Protein AF-A0A0D1J3T8-F1 (afdb_monomer_lite)

Structure (mmCIF, N/CA/C/O backbone):
data_AF-A0A0D1J3T8-F1
#
_entry.id   AF-A0A0D1J3T8-F1
#
loop_
_atom_site.group_PDB
_atom_site.id
_atom_site.type_symbol
_atom_site.label_atom_id
_atom_site.label_alt_id
_atom_site.label_comp_id
_atom_site.label_asym_id
_atom_site.label_entity_id
_atom_site.label_seq_id
_atom_site.pdbx_PDB_ins_code
_atom_site.Cartn_x
_atom_site.Cartn_y
_atom_site.Cartn_z
_atom_site.occupancy
_atom_site.B_iso_or_equiv
_atom_site.auth_seq_id
_atom_site.auth_comp_id
_atom_site.auth_asym_id
_atom_site.auth_atom_id
_atom_site.pdbx_PDB_model_num
ATOM 1 N N . MET A 1 1 ? -47.814 61.060 2.600 1.00 34.69 1 MET A N 1
ATOM 2 C CA . MET A 1 1 ? -47.611 61.322 1.157 1.00 34.69 1 MET A CA 1
ATOM 3 C C . MET A 1 1 ? -46.250 60.766 0.756 1.00 34.69 1 MET A C 1
ATOM 5 O O . MET A 1 1 ? -45.385 60.671 1.616 1.00 34.69 1 MET A O 1
ATOM 9 N N . THR A 1 2 ? -46.127 60.347 -0.503 1.00 39.91 2 THR A N 1
ATOM 10 C CA . THR A 1 2 ? -44.918 59.921 -1.255 1.00 39.91 2 THR A CA 1
ATOM 11 C C . THR A 1 2 ? -43.863 61.047 -1.349 1.00 39.91 2 THR A C 1
ATOM 13 O O . THR A 1 2 ? -44.215 62.177 -1.017 1.00 39.91 2 THR A O 1
ATOM 16 N N . ALA A 1 3 ? -42.600 60.907 -1.791 1.00 41.44 3 ALA A N 1
ATOM 17 C CA . ALA A 1 3 ? -41.717 59.847 -2.349 1.00 41.44 3 ALA A CA 1
ATOM 18 C C . ALA A 1 3 ? -40.264 60.150 -1.846 1.00 41.44 3 ALA A C 1
ATOM 20 O O . ALA A 1 3 ? -40.050 61.238 -1.318 1.00 41.44 3 ALA A O 1
ATOM 21 N N . GLU A 1 4 ? -39.272 59.253 -1.746 1.00 41.28 4 GLU A N 1
ATOM 22 C CA . GLU A 1 4 ? -38.461 58.525 -2.759 1.00 41.28 4 GLU A CA 1
ATOM 23 C C . GLU A 1 4 ? -37.569 59.361 -3.723 1.00 41.28 4 GLU A C 1
ATOM 25 O O . GLU A 1 4 ? -38.043 60.341 -4.288 1.00 41.28 4 GLU A O 1
ATOM 30 N N . PHE A 1 5 ? -36.319 58.881 -3.947 1.00 37.16 5 PHE A N 1
ATOM 31 C CA . PHE A 1 5 ? -35.282 59.309 -4.937 1.00 37.16 5 PHE A CA 1
ATOM 32 C C . PHE A 1 5 ? -34.684 60.740 -4.781 1.00 37.16 5 PHE A C 1
ATOM 34 O O . PHE A 1 5 ? -35.394 61.663 -4.413 1.00 37.16 5 PHE A O 1
ATOM 41 N N . THR A 1 6 ? -33.404 61.087 -5.040 1.00 41.50 6 THR A N 1
ATOM 42 C CA . THR A 1 6 ? -32.105 60.438 -5.429 1.00 41.50 6 THR A CA 1
ATOM 43 C C . THR A 1 6 ? -30.964 61.410 -4.993 1.00 41.50 6 THR A C 1
ATOM 45 O O . THR A 1 6 ? -31.290 62.494 -4.518 1.00 41.50 6 THR A O 1
ATOM 48 N N . ASP A 1 7 ? -29.638 61.223 -5.101 1.00 35.47 7 ASP A N 1
ATOM 49 C CA . ASP A 1 7 ? -28.675 60.191 -5.565 1.00 35.47 7 ASP A CA 1
ATOM 50 C C . ASP A 1 7 ? -27.383 60.340 -4.712 1.00 35.47 7 ASP A C 1
ATOM 52 O O . ASP A 1 7 ? -27.168 61.411 -4.138 1.00 35.47 7 ASP A O 1
ATOM 56 N N . ALA A 1 8 ? -26.514 59.317 -4.634 1.00 38.94 8 ALA A N 1
ATOM 57 C CA . ALA A 1 8 ? -25.217 59.426 -3.949 1.00 38.94 8 ALA A CA 1
ATOM 58 C C . ALA A 1 8 ? -24.111 58.402 -4.333 1.00 38.94 8 ALA A C 1
ATOM 60 O O . ALA A 1 8 ? -23.284 58.090 -3.476 1.00 38.94 8 ALA A O 1
ATOM 61 N N . HIS A 1 9 ? -24.006 57.888 -5.572 1.00 39.97 9 HIS A N 1
ATOM 62 C CA . HIS A 1 9 ? -22.871 57.001 -5.935 1.00 39.97 9 HIS A CA 1
ATOM 63 C C . HIS A 1 9 ? -22.193 57.301 -7.283 1.00 39.97 9 HIS A C 1
ATOM 65 O O . HIS A 1 9 ? -22.245 56.515 -8.229 1.00 39.97 9 HIS A O 1
ATOM 71 N N . ARG A 1 10 ? -21.410 58.389 -7.333 1.00 38.69 10 ARG A N 1
ATOM 72 C CA . ARG A 1 10 ? -20.448 58.637 -8.421 1.00 38.69 10 ARG A CA 1
ATOM 73 C C . ARG A 1 10 ? -19.043 58.138 -8.058 1.00 38.69 10 ARG A C 1
ATOM 75 O O . ARG A 1 10 ? -18.219 58.879 -7.523 1.00 38.69 10 ARG A O 1
ATOM 82 N N . ALA A 1 11 ? -18.767 56.871 -8.360 1.00 41.41 11 ALA A N 1
ATOM 83 C CA . ALA A 1 11 ? -17.431 56.289 -8.218 1.00 41.41 11 ALA A CA 1
ATOM 84 C C . ALA A 1 11 ? -16.424 56.954 -9.178 1.00 41.41 11 ALA A C 1
ATOM 86 O O . ALA A 1 11 ? -16.749 57.232 -10.332 1.00 41.41 11 ALA A O 1
ATOM 87 N N . THR A 1 12 ? -15.198 57.206 -8.706 1.00 42.38 12 THR A N 1
ATOM 88 C CA . THR A 1 12 ? -14.137 57.870 -9.486 1.00 42.38 12 THR A CA 1
ATOM 89 C C . THR A 1 12 ? -12.810 57.121 -9.367 1.00 42.38 12 THR A C 1
ATOM 91 O O . THR A 1 12 ? -12.247 57.073 -8.276 1.00 42.38 12 THR A O 1
ATOM 94 N N . ARG A 1 13 ? -12.328 56.573 -10.494 1.00 37.16 13 ARG A N 1
ATOM 95 C CA . ARG A 1 13 ? -10.932 56.242 -10.889 1.00 37.16 13 ARG A CA 1
ATOM 96 C C . ARG A 1 13 ? -11.024 55.459 -12.217 1.00 37.16 13 ARG A C 1
ATOM 98 O O . ARG A 1 13 ? -11.787 54.506 -12.281 1.00 37.16 13 ARG A O 1
ATOM 105 N N . LEU A 1 14 ? -10.483 55.934 -13.347 1.00 43.09 14 LEU A N 1
ATOM 106 C CA . LEU A 1 14 ? -9.050 55.894 -13.711 1.00 43.09 14 LEU A CA 1
ATOM 107 C C . LEU A 1 14 ? -8.486 54.488 -13.419 1.00 43.09 14 LEU A C 1
ATOM 109 O O . LEU A 1 14 ? -8.254 54.173 -12.259 1.00 43.09 14 LEU A O 1
ATOM 113 N N . ASP A 1 15 ? -8.312 53.581 -14.378 1.00 37.09 15 ASP A N 1
ATOM 114 C CA . ASP A 1 15 ? -7.632 53.768 -15.664 1.00 37.09 15 ASP A CA 1
ATOM 115 C C . ASP A 1 15 ? -8.042 52.652 -16.647 1.00 37.09 15 ASP A C 1
ATOM 117 O O . ASP A 1 15 ? -8.153 51.494 -16.247 1.00 37.09 15 ASP A O 1
ATOM 121 N N . ALA A 1 16 ? -8.257 52.979 -17.922 1.00 40.97 16 ALA A N 1
ATOM 122 C CA . ALA A 1 16 ? -8.599 52.003 -18.964 1.00 40.97 16 ALA A CA 1
ATOM 123 C C . ALA A 1 16 ? -7.967 52.411 -20.301 1.00 40.97 16 ALA A C 1
ATOM 125 O O . ALA A 1 16 ? -8.651 52.695 -21.284 1.00 40.97 16 ALA A O 1
ATOM 126 N N . ALA A 1 17 ? -6.635 52.475 -20.317 1.00 41.31 17 ALA A N 1
ATOM 127 C CA . ALA A 1 17 ? -5.877 52.597 -21.551 1.00 41.31 17 ALA A CA 1
ATOM 128 C C . ALA A 1 17 ? -6.080 51.331 -22.399 1.00 41.31 17 ALA A C 1
ATOM 130 O O . ALA A 1 17 ? -5.647 50.243 -22.016 1.00 41.31 17 ALA A O 1
ATOM 131 N N . SER A 1 18 ? -6.740 51.481 -23.548 1.00 44.66 18 SER A N 1
ATOM 132 C CA . SER A 1 18 ? -6.905 50.410 -24.527 1.00 44.66 18 SER A CA 1
ATOM 133 C C . SER A 1 18 ? -5.545 49.875 -24.971 1.00 44.66 18 SER A C 1
ATOM 135 O O . SER A 1 18 ? -4.782 50.590 -25.619 1.00 44.66 18 SER A O 1
ATOM 137 N N . TYR A 1 19 ? -5.271 48.606 -24.679 1.00 39.84 19 TYR A N 1
ATOM 138 C CA . TYR A 1 19 ? -4.310 47.818 -25.442 1.00 39.84 19 TYR A CA 1
ATOM 139 C C . TYR A 1 19 ? -5.092 46.860 -26.328 1.00 39.84 19 TYR A C 1
ATOM 141 O O . TYR A 1 19 ? -5.891 46.060 -25.841 1.00 39.84 19 TYR A O 1
ATOM 149 N N . GLU A 1 20 ? -4.886 46.982 -27.636 1.00 41.31 20 GLU A N 1
ATOM 150 C CA . GLU A 1 20 ? -5.524 46.116 -28.617 1.00 41.31 20 GLU A CA 1
ATOM 151 C C . GLU A 1 20 ? -5.047 44.677 -28.412 1.00 41.31 20 GLU A C 1
ATOM 153 O O . GLU A 1 20 ? -3.864 44.362 -28.561 1.00 41.31 20 GLU A O 1
ATOM 158 N N . VAL A 1 21 ? -5.979 43.784 -28.074 1.00 40.41 21 VAL A N 1
ATOM 159 C CA . VAL A 1 21 ? -5.734 42.348 -28.175 1.00 40.41 21 VAL A CA 1
ATOM 160 C C . VAL A 1 21 ? -5.829 41.998 -29.651 1.00 40.41 21 VAL A C 1
ATOM 162 O O . VAL A 1 21 ? -6.915 41.771 -30.181 1.00 40.41 21 VAL A O 1
ATOM 165 N N . THR A 1 22 ? -4.679 41.963 -30.320 1.00 47.50 22 THR A N 1
ATOM 166 C CA . THR A 1 22 ? -4.561 41.350 -31.641 1.00 47.50 22 THR A CA 1
ATOM 167 C C . THR A 1 22 ? -4.906 39.871 -31.501 1.00 47.50 22 THR A C 1
ATOM 169 O O . THR A 1 22 ? -4.051 39.062 -31.133 1.00 47.50 22 THR A O 1
ATOM 172 N N . GLU A 1 23 ? -6.159 39.503 -31.779 1.00 43.22 23 GLU A N 1
ATOM 173 C CA . GLU A 1 23 ? -6.547 38.102 -31.905 1.00 43.22 23 GLU A CA 1
ATOM 174 C C . GLU A 1 23 ? -5.790 37.491 -33.091 1.00 43.22 23 GLU A C 1
ATOM 176 O O . GLU A 1 23 ? -6.211 37.552 -34.248 1.00 43.22 23 GLU A O 1
ATOM 181 N N . ALA A 1 24 ? -4.650 36.869 -32.805 1.00 49.72 24 ALA A N 1
ATOM 182 C CA . ALA A 1 24 ? -4.033 35.937 -33.725 1.00 49.72 24 ALA A CA 1
ATOM 183 C C . ALA A 1 24 ? -4.933 34.696 -33.787 1.00 49.72 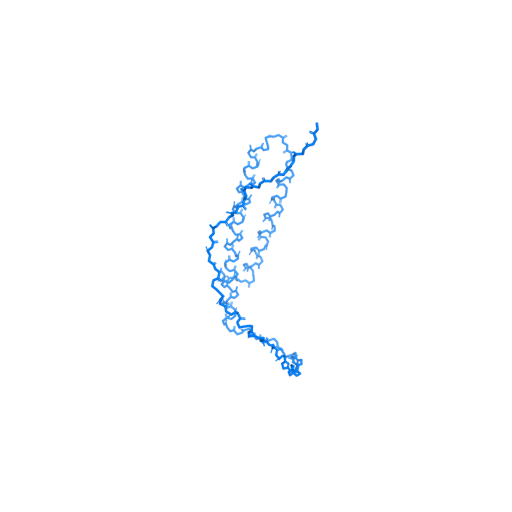24 ALA A C 1
ATOM 185 O O . ALA A 1 24 ? -4.801 33.777 -32.976 1.00 49.72 24 ALA A O 1
ATOM 186 N N . HIS A 1 25 ? -5.868 34.682 -34.744 1.00 42.81 25 HIS A N 1
ATOM 187 C CA . HIS A 1 25 ? -6.693 33.516 -35.079 1.00 42.81 25 HIS A CA 1
ATOM 188 C C . HIS A 1 25 ? -5.787 32.394 -35.598 1.00 42.81 25 HIS A C 1
ATOM 190 O O . HIS A 1 25 ? -5.639 32.178 -36.802 1.00 42.81 25 HIS A O 1
ATOM 196 N N . HIS A 1 26 ? -5.155 31.668 -34.674 1.00 48.53 26 HIS A N 1
ATOM 197 C CA . HIS A 1 26 ? -4.386 30.463 -34.947 1.00 48.53 26 HIS A CA 1
ATOM 198 C C . HIS A 1 26 ? -5.339 29.325 -35.317 1.00 48.53 26 HIS A C 1
ATOM 200 O O . HIS A 1 26 ? -5.573 28.391 -34.551 1.00 48.53 26 HIS A O 1
ATOM 206 N N . ILE A 1 27 ? -5.879 29.400 -36.536 1.00 48.41 27 ILE A N 1
ATOM 207 C CA . ILE A 1 27 ? -6.574 28.291 -37.177 1.00 48.41 27 ILE A CA 1
ATOM 208 C C . ILE A 1 27 ? -5.555 27.162 -37.334 1.00 48.41 27 ILE A C 1
ATOM 210 O O . ILE A 1 27 ? -4.735 27.153 -38.257 1.00 48.41 27 ILE A O 1
ATOM 214 N N . LEU A 1 28 ? 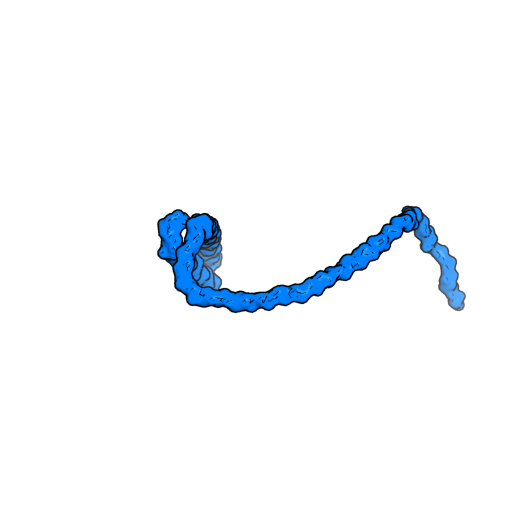-5.614 26.200 -36.413 1.00 43.88 28 LEU A N 1
ATOM 215 C CA . LEU A 1 28 ? -4.923 24.923 -36.506 1.00 43.88 28 LEU A CA 1
ATOM 216 C C . LEU A 1 28 ? -5.443 24.182 -37.742 1.00 43.88 28 LEU A C 1
ATOM 218 O O . LEU A 1 28 ? -6.395 23.405 -37.676 1.00 43.88 28 LEU A O 1
ATOM 222 N N . ARG A 1 29 ? -4.804 24.425 -38.892 1.00 49.19 29 ARG A N 1
ATOM 223 C CA . ARG A 1 29 ? -4.935 23.578 -40.079 1.00 49.19 29 ARG A CA 1
ATOM 224 C C . ARG A 1 29 ? -4.401 22.193 -39.732 1.00 49.19 29 ARG A C 1
ATOM 226 O O . ARG A 1 29 ? -3.214 21.915 -39.904 1.00 49.19 29 ARG A O 1
ATOM 233 N N . LEU A 1 30 ? -5.299 21.330 -39.264 1.00 48.94 30 LEU A N 1
ATOM 234 C CA . LEU A 1 30 ? -5.087 19.892 -39.235 1.00 48.94 30 LEU A CA 1
ATOM 235 C C . LEU A 1 30 ? -4.696 19.460 -40.652 1.00 48.94 30 LEU A C 1
ATOM 237 O O . LEU A 1 30 ? -5.488 19.577 -41.589 1.00 48.94 30 LEU A O 1
ATOM 241 N N . ARG A 1 31 ? -3.449 19.013 -40.822 1.00 56.75 31 ARG A N 1
ATOM 242 C CA . ARG A 1 31 ? -3.067 18.295 -42.040 1.00 56.75 31 ARG A CA 1
ATOM 243 C C . ARG A 1 31 ? -3.839 16.970 -42.064 1.00 56.75 31 ARG A C 1
ATOM 245 O O . ARG A 1 31 ? -4.125 16.441 -40.987 1.00 56.75 31 ARG A O 1
ATOM 252 N N . PRO A 1 32 ? -4.168 16.422 -43.247 1.00 54.19 32 PRO A N 1
ATOM 253 C CA . PRO A 1 32 ? -4.623 15.041 -43.327 1.00 54.19 32 PRO A CA 1
ATOM 254 C C . PRO A 1 32 ? -3.590 14.163 -42.621 1.00 54.19 32 PRO A C 1
ATOM 256 O O . PRO A 1 32 ? -2.394 14.315 -42.874 1.00 54.19 32 PRO A O 1
ATOM 259 N N . ALA A 1 33 ? -4.035 13.301 -41.710 1.00 61.50 33 ALA A N 1
ATOM 260 C CA . ALA A 1 33 ? -3.145 12.311 -41.129 1.00 61.50 33 ALA A CA 1
ATOM 261 C C . ALA A 1 33 ? -2.709 11.351 -42.241 1.00 61.50 33 ALA A C 1
ATOM 263 O O . ALA A 1 33 ? -3.561 10.832 -42.970 1.00 61.50 33 ALA A O 1
ATOM 264 N N . ASP A 1 34 ? -1.403 11.118 -42.365 1.00 64.25 34 ASP A N 1
ATOM 265 C CA . ASP A 1 34 ? -0.897 10.035 -43.202 1.00 64.25 34 ASP A CA 1
ATOM 266 C C . ASP A 1 34 ? -1.526 8.706 -42.738 1.00 64.25 34 ASP A C 1
ATOM 268 O O . ASP A 1 34 ? -1.764 8.526 -41.535 1.00 64.25 34 ASP A O 1
ATOM 272 N N . PRO A 1 35 ? -1.847 7.777 -43.657 1.00 56.78 35 PRO A N 1
ATOM 273 C CA . PRO A 1 35 ? -2.515 6.536 -43.297 1.00 56.78 35 PRO A CA 1
ATOM 274 C C . PRO A 1 35 ? -1.665 5.748 -42.298 1.00 56.78 35 PRO A C 1
ATOM 276 O O . PRO A 1 35 ? -0.535 5.360 -42.591 1.00 56.78 35 PRO A O 1
ATOM 279 N N . ILE A 1 36 ? -2.228 5.500 -41.112 1.00 61.50 36 ILE A N 1
ATOM 280 C CA . ILE A 1 36 ? -1.577 4.713 -40.065 1.00 61.50 36 ILE A CA 1
ATOM 281 C C . ILE A 1 36 ? -1.474 3.269 -40.558 1.00 61.50 36 ILE A C 1
ATOM 283 O O . ILE A 1 36 ? -2.446 2.513 -40.512 1.00 61.50 36 ILE A O 1
ATOM 287 N N . THR A 1 37 ? -0.289 2.882 -41.029 1.00 58.97 37 THR A N 1
ATOM 288 C CA . THR A 1 37 ? 0.036 1.481 -41.300 1.00 58.97 37 THR A CA 1
ATOM 289 C C . THR A 1 37 ? -0.159 0.688 -40.004 1.00 58.97 37 THR A C 1
ATOM 291 O O . THR A 1 37 ? 0.461 1.041 -38.997 1.00 58.97 37 THR A O 1
ATOM 294 N N . PRO A 1 38 ? -1.002 -0.362 -39.975 1.00 57.72 38 PRO A N 1
ATOM 295 C CA . PRO A 1 38 ? -1.148 -1.175 -38.777 1.00 57.72 38 PRO A CA 1
ATOM 296 C C . PRO A 1 38 ? 0.208 -1.816 -38.447 1.00 57.72 38 PRO A C 1
ATOM 298 O O . PRO A 1 38 ? 0.865 -2.320 -39.364 1.00 57.72 38 PRO A O 1
ATOM 301 N N . PRO A 1 39 ? 0.654 -1.805 -37.177 1.00 58.69 39 PRO A N 1
ATOM 302 C CA . PRO A 1 39 ? 1.921 -2.418 -36.814 1.00 58.69 39 PRO A CA 1
ATOM 303 C C . PRO A 1 39 ? 1.861 -3.908 -37.149 1.00 58.69 39 PRO A C 1
ATOM 305 O O . PRO A 1 39 ? 0.991 -4.635 -36.663 1.00 58.69 39 PRO A O 1
ATOM 308 N N . THR A 1 40 ? 2.783 -4.364 -37.996 1.00 58.06 40 THR A N 1
ATOM 309 C CA . THR A 1 40 ? 2.992 -5.791 -38.224 1.00 58.06 40 THR A CA 1
ATOM 310 C C . THR A 1 40 ? 3.315 -6.437 -36.885 1.00 58.06 40 THR A C 1
ATOM 312 O O . THR A 1 40 ? 4.222 -5.996 -36.180 1.00 58.06 40 THR A O 1
ATOM 315 N N . LEU A 1 41 ? 2.539 -7.463 -36.521 1.00 54.59 41 LEU A N 1
ATOM 316 C CA . LEU A 1 41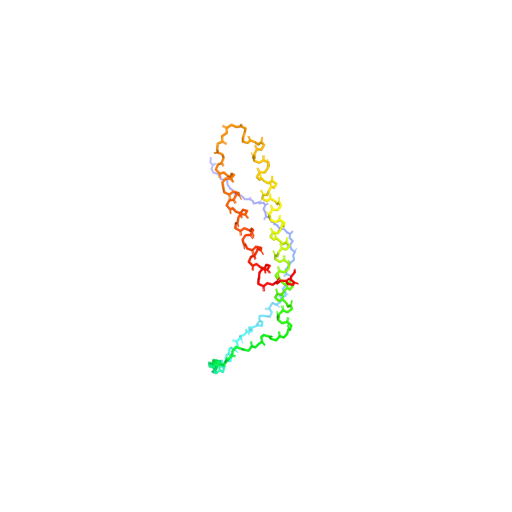 ? 2.653 -8.179 -35.251 1.00 54.59 41 LEU A CA 1
ATOM 317 C C . LEU A 1 41 ? 3.897 -9.079 -35.261 1.00 54.59 41 LEU A C 1
ATOM 319 O O . LEU A 1 41 ? 3.814 -10.307 -35.282 1.00 54.59 41 LEU A O 1
ATOM 323 N N . ASN A 1 42 ? 5.061 -8.445 -35.299 1.00 51.44 42 ASN A N 1
ATOM 324 C CA . ASN A 1 42 ? 6.341 -9.109 -35.216 1.00 51.44 42 ASN A CA 1
ATOM 325 C C . ASN A 1 42 ? 6.591 -9.523 -33.760 1.00 51.44 42 ASN A C 1
ATOM 327 O O . ASN A 1 42 ? 6.259 -8.800 -32.824 1.00 51.44 42 ASN A O 1
ATOM 331 N N . THR A 1 43 ? 7.156 -10.723 -33.629 1.00 60.31 43 THR A N 1
ATOM 332 C CA . THR A 1 43 ? 7.763 -11.369 -32.450 1.00 60.31 43 THR A CA 1
ATOM 333 C C . THR A 1 43 ? 8.147 -10.460 -31.277 1.00 60.31 43 THR A C 1
ATOM 335 O O . THR A 1 43 ? 8.638 -9.364 -31.524 1.00 60.31 43 THR A O 1
ATOM 338 N N . PRO A 1 44 ? 8.058 -10.949 -30.018 1.00 51.50 44 PRO A N 1
ATOM 339 C CA . PRO A 1 44 ? 8.323 -10.152 -28.820 1.00 51.50 44 PRO A CA 1
ATOM 340 C C . PRO A 1 44 ? 9.716 -9.523 -28.868 1.00 51.50 44 PRO A C 1
ATOM 342 O O . PRO A 1 44 ? 10.726 -10.177 -28.595 1.00 51.50 44 PRO A O 1
ATOM 345 N N . GLU A 1 45 ? 9.757 -8.238 -29.217 1.00 61.00 45 GLU A N 1
ATOM 346 C CA . GLU A 1 45 ? 10.967 -7.441 -29.144 1.00 61.00 45 GLU A CA 1
ATOM 347 C C . GLU A 1 45 ? 11.390 -7.393 -27.680 1.00 61.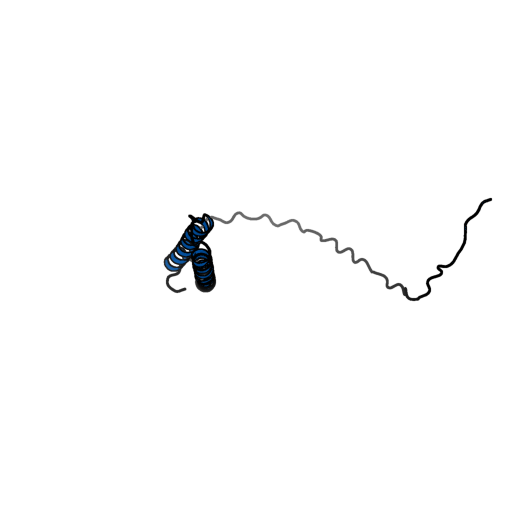00 45 GLU A C 1
ATOM 349 O O . GLU A 1 45 ? 10.632 -6.990 -26.793 1.00 61.00 45 GLU A O 1
ATOM 354 N N . ARG A 1 46 ? 12.613 -7.855 -27.416 1.00 59.78 46 ARG A N 1
ATOM 355 C CA . ARG A 1 46 ? 13.232 -7.719 -26.104 1.00 59.78 46 ARG A CA 1
ATOM 356 C C . ARG A 1 46 ? 13.282 -6.226 -25.800 1.00 59.78 46 ARG A C 1
ATOM 358 O O . ARG A 1 46 ? 13.992 -5.509 -26.503 1.00 59.78 46 ARG A O 1
ATOM 365 N N . ALA A 1 47 ? 12.527 -5.790 -24.790 1.00 63.53 47 ALA A N 1
ATOM 366 C CA . ALA A 1 47 ? 12.409 -4.379 -24.442 1.00 63.53 47 ALA A CA 1
ATOM 367 C C . ALA A 1 47 ? 13.806 -3.726 -24.399 1.00 63.53 47 ALA A C 1
ATOM 369 O O . ALA A 1 47 ? 14.720 -4.319 -23.806 1.00 63.53 47 ALA A O 1
ATOM 370 N N . PRO A 1 48 ? 14.014 -2.568 -25.059 1.00 60.34 48 PRO A N 1
ATOM 371 C CA . PRO A 1 48 ? 15.312 -1.906 -25.091 1.00 60.34 48 PRO A CA 1
ATOM 372 C C . PRO A 1 48 ? 15.841 -1.717 -23.670 1.00 60.34 48 PRO A C 1
ATOM 374 O O . PRO A 1 48 ? 15.086 -1.360 -22.772 1.00 60.34 48 PRO A O 1
ATOM 377 N N . VAL A 1 49 ? 17.139 -1.966 -23.471 1.00 61.28 49 VAL A N 1
ATOM 378 C CA . VAL A 1 49 ? 17.752 -2.205 -22.147 1.00 61.28 49 VAL A CA 1
ATOM 379 C C . VAL A 1 49 ? 17.336 -1.172 -21.086 1.00 61.28 49 VAL A C 1
ATOM 381 O O . VAL A 1 49 ? 16.932 -1.556 -19.993 1.00 61.28 49 VAL A O 1
ATOM 384 N N . GLY A 1 50 ? 17.307 0.118 -21.438 1.00 62.25 50 GLY A N 1
ATOM 385 C CA . GLY A 1 50 ? 16.914 1.192 -20.516 1.00 62.25 50 GLY A CA 1
ATOM 386 C C . GLY A 1 50 ? 15.438 1.207 -20.082 1.00 62.25 50 GLY A C 1
ATOM 387 O O . GLY A 1 50 ? 15.136 1.808 -19.056 1.00 62.25 50 GLY A O 1
ATOM 388 N N . GLN A 1 51 ? 14.517 0.548 -20.801 1.00 65.56 51 GLN A N 1
ATOM 389 C CA . GLN A 1 51 ? 13.133 0.364 -20.333 1.00 65.56 51 GLN A CA 1
ATOM 390 C C . GLN A 1 51 ? 13.074 -0.611 -19.155 1.00 65.56 51 GLN A C 1
ATOM 392 O O . GLN A 1 51 ? 12.358 -0.365 -18.189 1.00 65.56 51 GLN A O 1
ATOM 397 N N . HIS A 1 52 ? 13.869 -1.686 -19.196 1.00 79.31 52 HIS A N 1
ATOM 398 C CA . HIS A 1 52 ? 13.947 -2.629 -18.083 1.00 79.31 52 HIS A CA 1
ATOM 399 C C . HIS A 1 52 ? 14.505 -1.954 -16.823 1.00 79.31 52 HIS A C 1
ATOM 401 O O . HIS A 1 52 ? 13.933 -2.099 -15.745 1.00 79.31 52 HIS A O 1
ATOM 407 N N . ASP A 1 53 ? 15.554 -1.140 -16.977 1.00 83.38 53 ASP A N 1
ATOM 408 C CA . ASP A 1 53 ? 16.118 -0.354 -15.876 1.00 83.38 53 ASP A CA 1
ATOM 409 C C . ASP A 1 53 ? 15.099 0.662 -15.323 1.00 83.38 53 ASP A C 1
ATOM 411 O O . ASP A 1 53 ? 14.981 0.820 -14.105 1.00 83.38 53 ASP A O 1
ATOM 415 N N . SER A 1 54 ? 14.308 1.321 -16.186 1.00 90.06 54 SER A N 1
ATOM 416 C CA . SER A 1 54 ? 13.249 2.233 -15.731 1.00 90.06 54 SER A CA 1
ATOM 417 C C . SER A 1 54 ? 12.108 1.515 -15.010 1.00 90.06 54 SER A C 1
ATOM 419 O O . SER A 1 54 ? 11.634 2.021 -13.993 1.00 90.06 54 SER A O 1
ATOM 421 N N . ASP A 1 55 ? 11.709 0.328 -15.477 1.00 91.31 55 ASP A N 1
ATOM 422 C CA . ASP A 1 55 ? 10.676 -0.491 -14.837 1.00 91.31 55 ASP A CA 1
ATOM 423 C C . ASP A 1 55 ? 11.120 -0.947 -13.438 1.00 91.31 55 ASP A C 1
ATOM 425 O O . ASP A 1 55 ? 10.335 -0.883 -12.493 1.00 91.31 55 ASP A O 1
ATOM 429 N N . VAL A 1 56 ? 12.386 -1.358 -13.280 1.00 92.00 56 VAL A N 1
ATOM 430 C CA . VAL A 1 56 ? 12.971 -1.739 -11.981 1.00 92.00 56 VAL A CA 1
ATOM 431 C C . VAL A 1 56 ? 13.027 -0.538 -11.031 1.00 92.00 56 VAL A C 1
ATOM 433 O O . VAL A 1 56 ? 12.591 -0.643 -9.885 1.00 92.00 56 VAL A O 1
ATOM 436 N N . LEU A 1 57 ? 13.484 0.630 -11.500 1.00 94.44 57 LEU A N 1
ATOM 437 C CA . LEU A 1 57 ? 13.506 1.8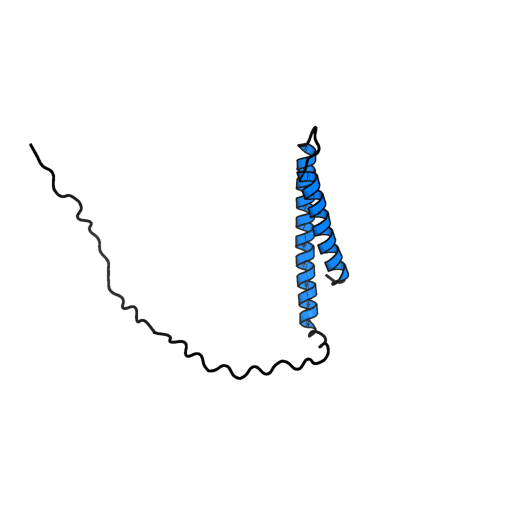57 -10.691 1.00 94.44 57 LEU A CA 1
ATOM 438 C C . LEU A 1 57 ? 12.099 2.328 -10.292 1.00 94.44 57 LEU A C 1
ATOM 440 O O . LEU A 1 57 ? 11.910 2.836 -9.184 1.00 94.44 57 LEU A O 1
ATOM 444 N N . GLN A 1 58 ? 11.105 2.161 -11.167 1.00 95.62 58 GLN A N 1
ATOM 445 C CA . GLN A 1 58 ? 9.709 2.464 -10.858 1.00 95.62 58 GLN A CA 1
ATOM 446 C C . GLN A 1 58 ? 9.124 1.456 -9.861 1.00 95.62 58 GLN A C 1
ATOM 448 O O . GLN A 1 58 ? 8.453 1.866 -8.913 1.00 95.62 58 GLN A O 1
ATOM 453 N N . ALA A 1 59 ? 9.399 0.160 -10.036 1.00 94.62 59 ALA A N 1
ATOM 454 C CA . ALA A 1 59 ? 8.970 -0.889 -9.118 1.00 94.62 59 ALA A CA 1
ATOM 455 C C . ALA A 1 59 ? 9.526 -0.663 -7.709 1.00 94.62 59 ALA A C 1
ATOM 457 O O . ALA A 1 59 ? 8.759 -0.721 -6.751 1.00 94.62 59 ALA A O 1
ATOM 458 N N . ARG A 1 60 ? 10.812 -0.310 -7.589 1.00 95.75 60 ARG A N 1
ATOM 459 C CA . ARG A 1 60 ? 11.455 0.042 -6.317 1.00 95.75 60 ARG A CA 1
ATOM 460 C C . ARG A 1 60 ? 10.739 1.182 -5.595 1.00 95.75 60 ARG A C 1
ATOM 462 O O . ARG A 1 60 ? 10.341 1.022 -4.448 1.00 95.75 60 ARG A O 1
ATOM 469 N N . ARG A 1 61 ? 10.502 2.306 -6.281 1.00 97.06 61 ARG A N 1
ATOM 470 C CA . ARG A 1 61 ? 9.761 3.446 -5.703 1.00 97.06 61 ARG A CA 1
ATOM 471 C C . ARG A 1 61 ? 8.344 3.065 -5.281 1.00 97.06 61 ARG A C 1
ATOM 473 O O . ARG A 1 61 ? 7.821 3.601 -4.313 1.00 97.06 61 ARG A O 1
ATOM 480 N N . PHE A 1 62 ? 7.702 2.160 -6.017 1.00 96.81 62 PHE A N 1
ATOM 481 C CA . PHE A 1 62 ? 6.365 1.694 -5.666 1.00 96.81 62 PHE A CA 1
ATOM 482 C C . PHE A 1 62 ? 6.385 0.725 -4.474 1.00 96.81 62 PHE A C 1
ATOM 484 O O . PHE A 1 62 ? 5.472 0.769 -3.661 1.00 96.81 62 PHE A O 1
ATOM 491 N N . ILE A 1 63 ? 7.429 -0.096 -4.320 1.00 95.25 63 ILE A N 1
ATOM 492 C CA . ILE A 1 63 ? 7.667 -0.909 -3.116 1.00 95.25 63 ILE A CA 1
ATOM 493 C C . ILE A 1 63 ? 7.862 -0.003 -1.893 1.00 95.25 63 ILE A C 1
ATOM 495 O O . ILE A 1 63 ? 7.173 -0.209 -0.899 1.00 95.25 63 ILE A O 1
ATOM 499 N N . GLU A 1 64 ? 8.698 1.037 -1.998 1.00 97.19 64 GLU A N 1
ATOM 500 C CA . GLU A 1 64 ? 8.914 2.037 -0.936 1.00 97.19 64 GLU A CA 1
ATOM 501 C C . GLU A 1 64 ? 7.572 2.659 -0.474 1.00 97.19 64 GLU A C 1
ATOM 503 O O . GLU A 1 64 ? 7.265 2.658 0.716 1.00 97.19 64 GLU A O 1
ATOM 508 N N . LEU A 1 65 ? 6.704 3.068 -1.412 1.00 97.88 65 LEU A N 1
ATOM 509 C CA . LEU A 1 65 ? 5.358 3.588 -1.105 1.00 97.88 65 LEU A CA 1
ATOM 510 C C . LEU A 1 65 ? 4.406 2.549 -0.477 1.00 97.88 65 LEU A C 1
ATOM 512 O O . LEU A 1 65 ? 3.549 2.909 0.331 1.00 97.88 65 LEU A O 1
ATOM 516 N N . LEU A 1 66 ? 4.510 1.271 -0.857 1.00 97.38 66 LEU A N 1
ATOM 517 C CA . LEU A 1 66 ? 3.691 0.196 -0.282 1.00 97.38 66 LEU A CA 1
ATOM 518 C C . LEU A 1 66 ? 4.133 -0.156 1.147 1.00 97.38 66 LEU A C 1
ATOM 520 O O . LEU A 1 66 ? 3.287 -0.512 1.966 1.00 97.38 66 LEU A O 1
ATOM 524 N N . ASP A 1 67 ? 5.426 -0.051 1.458 1.00 97.19 67 ASP A N 1
ATOM 525 C CA . ASP A 1 67 ? 5.943 -0.258 2.814 1.00 97.19 67 ASP A CA 1
ATOM 526 C C . ASP A 1 67 ? 5.533 0.882 3.766 1.00 97.19 67 ASP A C 1
ATOM 528 O O . ASP A 1 67 ? 5.123 0.604 4.898 1.00 97.19 67 ASP A O 1
ATOM 532 N N . ASP A 1 68 ? 5.525 2.136 3.296 1.00 97.81 68 ASP A N 1
ATOM 533 C CA . ASP A 1 68 ? 4.975 3.279 4.043 1.00 97.81 68 ASP A CA 1
ATOM 534 C C . ASP A 1 68 ? 3.468 3.102 4.338 1.00 97.81 68 ASP A C 1
ATOM 536 O O . ASP A 1 68 ? 3.028 3.255 5.482 1.00 97.81 68 ASP A O 1
ATOM 540 N N . GLU A 1 69 ? 2.669 2.703 3.338 1.00 97.12 69 GLU A N 1
ATOM 541 C CA . GLU A 1 69 ? 1.236 2.389 3.503 1.00 97.12 69 GLU A CA 1
ATOM 542 C C . GLU A 1 69 ? 1.022 1.230 4.500 1.00 97.12 69 GLU A C 1
ATOM 544 O O . GLU A 1 69 ? 0.127 1.295 5.347 1.00 97.12 69 GLU A O 1
ATOM 549 N N . LEU A 1 70 ? 1.854 0.177 4.470 1.00 97.25 70 LEU A N 1
ATOM 550 C CA . LEU A 1 70 ? 1.788 -0.909 5.458 1.00 97.25 70 LEU A CA 1
ATOM 551 C C . LEU A 1 70 ? 2.071 -0.413 6.881 1.00 97.25 70 LEU A C 1
ATOM 553 O O . LEU A 1 70 ? 1.373 -0.829 7.811 1.00 97.25 70 LEU A O 1
ATOM 557 N N . ALA A 1 71 ? 3.063 0.460 7.066 1.00 96.88 71 ALA A N 1
ATOM 558 C CA . ALA A 1 71 ? 3.397 1.027 8.370 1.00 96.88 71 ALA A CA 1
ATOM 559 C C . ALA A 1 71 ? 2.254 1.902 8.923 1.00 96.88 71 ALA A C 1
ATOM 561 O O . ALA A 1 71 ? 1.883 1.780 10.096 1.00 96.88 71 ALA A O 1
ATOM 562 N N . GLU A 1 72 ? 1.634 2.722 8.073 1.00 97.19 72 GLU A N 1
ATOM 563 C CA . GLU A 1 72 ? 0.496 3.566 8.447 1.00 97.19 72 GLU A CA 1
ATOM 564 C C . GLU A 1 72 ? -0.751 2.728 8.789 1.00 97.19 72 GLU A C 1
ATOM 566 O O . GLU A 1 72 ? -1.352 2.908 9.853 1.00 97.19 72 GLU A O 1
ATOM 571 N N . LEU A 1 73 ? -1.094 1.718 7.982 1.00 95.19 73 LEU A N 1
ATOM 572 C CA . LEU A 1 73 ? -2.200 0.796 8.282 1.00 95.19 73 LEU A CA 1
ATOM 573 C C . LEU A 1 73 ? -1.982 0.029 9.602 1.00 95.19 73 LEU A C 1
ATOM 575 O O . LEU A 1 73 ? -2.926 -0.160 10.378 1.00 95.19 73 LEU A O 1
ATOM 579 N N . GLN A 1 74 ? -0.742 -0.374 9.907 1.00 94.38 74 GLN A N 1
ATOM 580 C CA . GLN A 1 74 ? -0.379 -0.987 11.192 1.00 94.38 74 GLN A CA 1
ATOM 581 C C . GLN A 1 74 ? -0.539 -0.011 12.368 1.00 94.38 74 GLN A C 1
ATOM 583 O O . GLN A 1 74 ? -1.052 -0.398 13.429 1.00 94.38 74 GLN A O 1
ATOM 588 N N . SER A 1 75 ? -0.143 1.252 12.186 1.00 94.69 75 SER A N 1
ATOM 589 C CA . SER A 1 75 ? -0.332 2.329 13.164 1.00 94.69 75 SER A CA 1
ATOM 590 C C . SER A 1 75 ? -1.820 2.532 13.473 1.00 94.69 75 SER A C 1
ATOM 592 O O . SER A 1 75 ? -2.231 2.453 14.639 1.00 94.69 75 SER A O 1
ATOM 594 N N . GLN A 1 76 ? -2.653 2.664 12.434 1.00 93.00 76 GLN A N 1
ATOM 595 C CA . GLN A 1 76 ? -4.107 2.806 12.551 1.00 93.00 76 GLN A CA 1
ATOM 596 C C . GLN A 1 76 ? -4.754 1.599 13.234 1.00 93.00 76 GLN A C 1
ATOM 598 O O . GLN A 1 76 ? -5.514 1.772 14.190 1.00 93.00 76 GLN A O 1
ATOM 603 N N . ALA A 1 77 ? -4.414 0.372 12.826 1.00 91.06 77 ALA A N 1
ATOM 604 C CA . ALA A 1 77 ? -4.935 -0.845 13.448 1.00 91.06 77 ALA A CA 1
ATOM 605 C C . ALA A 1 77 ? -4.562 -0.932 14.938 1.00 91.06 77 ALA A C 1
ATOM 607 O O . ALA A 1 77 ? -5.373 -1.348 15.768 1.00 91.06 77 ALA A O 1
ATOM 608 N N . THR A 1 78 ? -3.356 -0.497 15.309 1.00 90.81 78 THR A N 1
ATOM 609 C CA . THR A 1 78 ? -2.912 -0.466 16.710 1.00 90.81 78 THR A CA 1
ATOM 610 C C . THR A 1 78 ? -3.629 0.628 17.506 1.00 90.81 78 THR A C 1
ATOM 612 O O . THR A 1 78 ? -4.071 0.386 18.631 1.00 90.81 78 THR A O 1
ATOM 615 N N . ALA A 1 79 ? -3.809 1.820 16.932 1.00 89.19 79 ALA A N 1
ATOM 616 C CA . ALA A 1 79 ? -4.573 2.903 17.547 1.00 89.19 79 ALA A CA 1
ATOM 617 C C . ALA A 1 79 ? -6.044 2.521 17.762 1.00 89.19 79 ALA A C 1
ATOM 619 O O . ALA A 1 79 ? -6.600 2.802 18.825 1.00 89.19 79 ALA A O 1
ATOM 620 N N . LEU A 1 80 ? -6.646 1.834 16.792 1.00 88.38 80 LEU A N 1
ATOM 621 C CA . LEU A 1 80 ? -8.024 1.374 16.854 1.00 88.38 80 LEU A CA 1
ATOM 622 C C . LEU A 1 80 ? -8.202 0.242 17.876 1.00 88.38 80 LEU A C 1
ATOM 624 O O . LEU A 1 80 ? -9.094 0.338 18.713 1.00 88.38 80 LEU A O 1
ATOM 628 N N . ARG A 1 81 ? -7.299 -0.751 17.923 1.00 87.00 81 ARG A N 1
ATOM 629 C CA . ARG A 1 81 ? -7.283 -1.791 18.979 1.00 87.00 81 ARG A CA 1
ATOM 630 C C . ARG A 1 81 ? -7.222 -1.203 20.393 1.00 87.00 81 ARG A C 1
ATOM 632 O O . ARG A 1 81 ? -7.881 -1.721 21.284 1.00 87.00 81 ARG A O 1
ATOM 639 N N . ARG A 1 82 ? -6.477 -0.109 20.606 1.00 85.56 82 ARG A N 1
ATOM 640 C CA . ARG A 1 82 ? -6.436 0.594 21.907 1.00 85.56 82 ARG A CA 1
ATOM 641 C C . ARG A 1 82 ? -7.751 1.304 22.260 1.00 85.56 82 ARG A C 1
ATOM 643 O O . ARG A 1 82 ? -8.024 1.495 23.441 1.00 85.56 82 ARG A O 1
ATOM 650 N N . ARG A 1 83 ? -8.542 1.718 21.262 1.00 82.62 83 ARG A N 1
ATOM 651 C CA . ARG A 1 83 ? -9.847 2.388 21.442 1.00 82.62 83 ARG A CA 1
ATOM 652 C C . ARG A 1 83 ? -11.009 1.400 21.564 1.00 82.62 83 ARG A C 1
ATOM 654 O O . ARG A 1 83 ? -11.938 1.656 22.323 1.00 82.62 83 ARG A O 1
ATOM 661 N N . ALA A 1 84 ? -10.954 0.278 20.850 1.00 78.69 84 ALA A N 1
ATOM 662 C CA . ALA A 1 84 ? -11.969 -0.772 20.837 1.00 78.69 84 ALA A CA 1
ATOM 663 C C . ALA A 1 84 ? -11.910 -1.639 22.111 1.00 78.69 84 ALA A C 1
ATOM 665 O O . ALA A 1 84 ? -11.625 -2.832 22.055 1.00 78.69 84 ALA A O 1
ATOM 666 N N . GLN A 1 85 ? -12.171 -1.039 23.277 1.00 66.19 85 GLN A N 1
ATOM 667 C CA . GLN A 1 8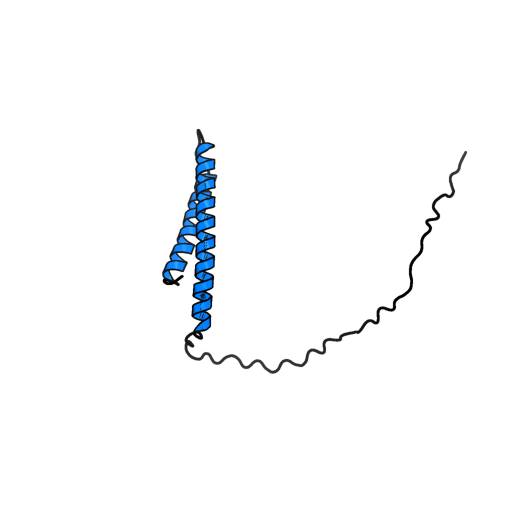5 ? -12.004 -1.714 24.569 1.00 66.19 85 GLN A CA 1
ATOM 668 C C . GLN A 1 85 ? -12.954 -2.913 24.769 1.00 66.19 85 GLN A C 1
ATOM 670 O O . GLN A 1 85 ? -12.573 -3.856 25.456 1.00 66.19 85 GLN A O 1
ATOM 675 N N . HIS A 1 86 ? -14.151 -2.922 24.155 1.00 55.69 86 HIS A N 1
ATOM 676 C CA . HIS A 1 86 ? -15.179 -3.953 24.399 1.00 55.69 86 HIS A CA 1
ATOM 677 C C . HIS A 1 86 ? -16.068 -4.314 23.182 1.00 55.69 86 HIS A C 1
ATOM 679 O O . HIS A 1 86 ? -17.279 -4.470 23.333 1.00 55.69 86 HIS A O 1
ATOM 685 N N . GLY A 1 87 ? -15.525 -4.463 21.965 1.00 59.16 87 GLY A N 1
ATOM 686 C CA . GLY A 1 87 ? -16.363 -4.891 20.831 1.00 59.16 87 GLY A CA 1
ATOM 687 C C . GLY A 1 87 ? -15.637 -5.294 19.548 1.00 59.16 87 GLY A C 1
ATOM 688 O O . GLY A 1 87 ? -14.502 -4.893 19.300 1.00 59.16 87 GLY A O 1
ATOM 689 N N . THR A 1 88 ? -16.324 -6.081 18.714 1.00 64.25 88 THR A N 1
ATOM 690 C CA . THR A 1 88 ? -15.855 -6.495 17.383 1.00 64.25 88 THR A CA 1
ATOM 691 C C . THR A 1 88 ? -15.897 -5.313 16.417 1.00 64.25 88 THR A C 1
ATOM 693 O O . THR A 1 88 ? -16.934 -5.012 15.823 1.00 64.25 88 THR A O 1
ATOM 696 N N . ASP A 1 89 ? -14.768 -4.630 16.258 1.00 77.31 89 ASP A N 1
ATOM 697 C CA . ASP A 1 89 ? -14.682 -3.468 15.381 1.00 77.31 89 ASP A CA 1
ATOM 698 C C . ASP A 1 89 ? -14.562 -3.881 13.902 1.00 77.31 89 ASP A C 1
ATOM 700 O O . ASP A 1 89 ? -13.561 -4.460 13.469 1.00 77.31 89 ASP A O 1
ATOM 704 N N . LYS A 1 90 ? -15.584 -3.552 13.103 1.00 83.44 90 LYS A N 1
ATOM 705 C CA . LYS A 1 90 ? -15.600 -3.804 11.653 1.00 83.44 90 LYS A CA 1
ATOM 706 C C . LYS A 1 90 ? -14.447 -3.101 10.931 1.00 83.44 90 LYS A C 1
ATOM 708 O O . LYS A 1 90 ? -13.937 -3.646 9.955 1.00 83.44 90 LYS A O 1
ATOM 713 N N . HIS A 1 91 ? -14.000 -1.944 11.420 1.00 86.44 91 HIS A N 1
ATOM 714 C CA . HIS A 1 91 ? -12.886 -1.210 10.828 1.00 86.44 91 HIS A CA 1
ATOM 715 C C . HIS A 1 91 ? -11.553 -1.956 10.999 1.00 86.44 91 HIS A C 1
ATOM 717 O O . HIS A 1 91 ? -10.717 -1.882 10.103 1.00 86.44 91 HIS A O 1
ATOM 723 N N . LEU A 1 92 ? -11.368 -2.759 12.060 1.00 88.19 92 LEU A N 1
ATOM 724 C CA . LEU A 1 92 ? -10.203 -3.655 12.167 1.00 88.19 92 LEU A CA 1
ATOM 725 C C . LEU A 1 92 ? -10.223 -4.755 11.099 1.00 88.19 92 LEU A C 1
ATOM 727 O O . LEU A 1 92 ? -9.167 -5.106 10.578 1.00 88.19 92 LEU A O 1
ATOM 731 N N . GLY A 1 93 ? -11.407 -5.268 10.749 1.00 89.19 93 GLY A N 1
ATOM 732 C CA . GLY A 1 93 ? -11.576 -6.205 9.637 1.00 89.19 93 GLY A CA 1
ATOM 733 C C . GLY A 1 93 ? -11.198 -5.571 8.297 1.00 89.19 93 GLY A C 1
ATOM 734 O O . GLY A 1 93 ? -10.401 -6.139 7.556 1.00 89.19 93 GLY A O 1
ATOM 735 N N . THR A 1 94 ? -11.691 -4.360 8.022 1.00 92.12 94 THR A N 1
ATOM 736 C CA . THR A 1 94 ? -11.338 -3.602 6.809 1.00 92.12 94 THR A CA 1
ATOM 737 C C . THR A 1 94 ? -9.839 -3.299 6.729 1.00 92.12 94 THR A C 1
ATOM 739 O O . THR A 1 94 ? -9.234 -3.528 5.685 1.00 92.12 94 THR A O 1
ATOM 742 N N . LEU A 1 95 ? -9.220 -2.840 7.825 1.00 93.06 95 LEU A N 1
ATOM 743 C CA . LEU A 1 95 ? -7.777 -2.575 7.880 1.00 93.06 95 LEU A CA 1
ATOM 744 C C . LEU A 1 95 ? -6.956 -3.850 7.644 1.00 93.06 95 LEU A C 1
ATOM 746 O O . LEU A 1 95 ? -5.998 -3.816 6.878 1.00 93.06 95 LEU A O 1
ATOM 750 N N . ALA A 1 96 ? -7.347 -4.985 8.233 1.00 92.44 96 ALA A N 1
ATOM 751 C CA . ALA A 1 96 ? -6.670 -6.262 8.009 1.00 92.44 96 ALA A CA 1
ATOM 752 C C . ALA A 1 96 ? -6.771 -6.727 6.544 1.00 92.44 96 ALA A C 1
ATOM 754 O O . ALA A 1 96 ? -5.772 -7.157 5.969 1.00 92.44 96 ALA A O 1
ATOM 755 N N . THR A 1 97 ? -7.944 -6.590 5.914 1.00 95.69 97 THR A N 1
ATOM 756 C CA . THR A 1 97 ? -8.116 -6.859 4.476 1.00 95.69 97 THR A CA 1
ATOM 757 C C . THR A 1 97 ? -7.208 -5.963 3.640 1.00 95.69 97 THR A C 1
ATOM 759 O O . THR A 1 97 ? -6.479 -6.462 2.786 1.00 95.69 97 THR A O 1
ATOM 762 N N . ARG A 1 98 ? -7.179 -4.657 3.934 1.00 96.31 98 ARG A N 1
ATOM 763 C CA . ARG A 1 98 ? -6.353 -3.695 3.200 1.00 96.31 98 ARG A CA 1
ATOM 764 C C . ARG A 1 98 ? -4.856 -3.977 3.341 1.00 96.31 98 ARG A C 1
ATOM 766 O O . ARG A 1 98 ? -4.142 -3.960 2.345 1.00 96.31 98 ARG A O 1
ATOM 773 N N . MET A 1 99 ? -4.384 -4.314 4.542 1.00 96.81 99 MET A N 1
ATOM 774 C CA . MET A 1 99 ? -2.996 -4.736 4.759 1.00 96.81 99 MET A CA 1
ATOM 775 C C . MET A 1 99 ? -2.633 -5.964 3.912 1.00 96.81 99 MET A C 1
ATOM 777 O O . MET A 1 99 ? -1.559 -5.991 3.318 1.00 96.81 99 MET A O 1
ATOM 781 N N . ASN A 1 100 ? -3.531 -6.951 3.801 1.00 97.62 100 ASN A N 1
ATOM 782 C CA . ASN A 1 100 ? -3.302 -8.133 2.965 1.00 97.62 100 ASN A CA 1
ATOM 783 C C . ASN A 1 100 ? -3.225 -7.788 1.464 1.00 97.62 100 ASN A C 1
ATOM 785 O O . ASN A 1 100 ? -2.402 -8.363 0.756 1.00 97.62 100 ASN A O 1
ATOM 789 N N . GLU A 1 101 ? -4.038 -6.843 0.974 1.00 97.81 101 GLU A N 1
ATOM 790 C CA . GLU A 1 101 ? -3.955 -6.345 -0.410 1.00 97.81 101 GLU A CA 1
ATOM 791 C C . GLU A 1 101 ? -2.604 -5.674 -0.692 1.00 97.81 101 GLU A C 1
ATOM 793 O O . GLU A 1 101 ? -1.945 -5.993 -1.682 1.00 97.81 101 GLU A O 1
ATOM 798 N N . VAL A 1 102 ? -2.175 -4.762 0.186 1.00 97.50 102 VAL A N 1
ATOM 799 C CA . VAL A 1 102 ? -0.920 -4.005 0.039 1.00 97.50 102 VAL A CA 1
ATOM 800 C C . VAL A 1 102 ? 0.290 -4.944 0.114 1.00 97.50 102 VAL A C 1
ATOM 802 O O . VAL A 1 102 ? 1.168 -4.886 -0.749 1.00 97.50 102 VAL A O 1
ATOM 805 N N . GLN A 1 103 ? 0.278 -5.897 1.052 1.00 97.69 103 GLN A N 1
ATOM 806 C CA . GLN A 1 103 ? 1.270 -6.969 1.151 1.00 97.69 103 GLN A CA 1
ATOM 807 C C . GLN A 1 103 ? 1.339 -7.805 -0.140 1.00 97.69 103 GLN A C 1
ATOM 809 O O . GLN A 1 103 ? 2.422 -8.021 -0.684 1.00 97.69 103 GLN A O 1
ATOM 814 N N . ALA A 1 104 ? 0.190 -8.224 -0.683 1.00 97.88 104 ALA A N 1
ATOM 815 C CA . ALA A 1 104 ? 0.132 -9.007 -1.916 1.00 97.88 104 ALA A CA 1
ATOM 816 C C . ALA A 1 104 ? 0.639 -8.228 -3.144 1.00 97.88 104 ALA A C 1
ATOM 818 O O . ALA A 1 104 ? 1.306 -8.815 -4.000 1.00 97.88 104 ALA A O 1
ATOM 819 N N . MET A 1 105 ? 0.373 -6.918 -3.227 1.00 97.69 105 MET A N 1
ATOM 820 C CA . MET A 1 105 ? 0.928 -6.049 -4.275 1.00 97.69 105 MET A CA 1
ATOM 821 C C . MET A 1 105 ? 2.453 -5.940 -4.169 1.00 97.69 105 MET A C 1
ATOM 823 O O . MET A 1 105 ? 3.144 -6.101 -5.178 1.00 97.69 105 MET A O 1
ATOM 827 N N . ARG A 1 106 ? 2.991 -5.747 -2.958 1.00 96.88 106 ARG A N 1
ATOM 828 C CA . ARG A 1 106 ? 4.441 -5.674 -2.723 1.00 96.88 106 ARG A CA 1
ATOM 829 C C . ARG A 1 106 ? 5.137 -6.985 -3.089 1.00 96.88 106 ARG A C 1
ATOM 831 O O . ARG A 1 106 ? 6.127 -6.988 -3.816 1.00 96.88 106 ARG A O 1
ATOM 838 N N . ASP A 1 107 ? 4.583 -8.116 -2.661 1.00 97.12 107 ASP A N 1
ATOM 839 C CA . ASP A 1 107 ? 5.158 -9.437 -2.935 1.00 97.12 107 ASP A CA 1
ATOM 840 C C . ASP A 1 107 ? 5.027 -9.841 -4.417 1.00 97.12 107 ASP A C 1
ATOM 842 O O . ASP A 1 107 ? 5.866 -10.576 -4.944 1.00 97.12 107 ASP A O 1
ATOM 846 N N . ALA A 1 108 ? 4.011 -9.339 -5.128 1.00 97.19 108 ALA A N 1
ATOM 847 C CA . ALA A 1 108 ? 3.920 -9.461 -6.582 1.00 97.19 108 ALA A CA 1
ATOM 848 C C . ALA A 1 108 ? 5.000 -8.637 -7.307 1.00 97.19 108 ALA A C 1
ATOM 850 O O . ALA A 1 108 ? 5.550 -9.114 -8.303 1.00 97.19 108 ALA A O 1
ATOM 851 N N . LEU A 1 109 ? 5.340 -7.446 -6.802 1.00 94.00 109 LEU A N 1
ATOM 852 C CA . LEU A 1 109 ? 6.404 -6.608 -7.360 1.00 94.00 109 LEU A CA 1
ATOM 853 C C . LEU A 1 109 ? 7.791 -7.195 -7.107 1.00 94.00 109 LEU A C 1
ATOM 855 O O . LEU A 1 109 ? 8.522 -7.363 -8.077 1.00 94.00 109 LEU A O 1
ATOM 859 N N . HIS A 1 110 ? 8.114 -7.632 -5.885 1.00 93.50 110 HIS A N 1
ATOM 860 C CA . HIS A 1 110 ? 9.369 -8.349 -5.607 1.00 93.50 110 HIS A CA 1
ATOM 861 C C . HIS A 1 110 ? 9.536 -9.603 -6.483 1.00 93.50 110 HIS A C 1
ATOM 863 O O . HIS A 1 110 ? 10.630 -9.897 -6.958 1.00 93.50 110 HIS A O 1
ATOM 869 N N . ARG A 1 111 ? 8.447 -10.340 -6.753 1.00 93.50 111 ARG A N 1
ATOM 870 C CA . ARG A 1 111 ? 8.484 -11.512 -7.646 1.00 93.50 111 ARG A CA 1
ATOM 871 C C . ARG A 1 111 ? 8.742 -11.139 -9.109 1.00 93.50 111 ARG A C 1
ATOM 873 O O . ARG A 1 111 ? 9.367 -11.917 -9.825 1.00 93.50 111 ARG A O 1
ATOM 880 N N . ARG A 1 112 ? 8.231 -9.992 -9.568 1.00 92.38 112 ARG A N 1
ATOM 881 C CA . ARG A 1 112 ? 8.376 -9.515 -10.955 1.00 92.38 112 ARG A CA 1
ATOM 882 C C . ARG A 1 112 ? 9.696 -8.775 -11.193 1.00 92.38 112 ARG A C 1
ATOM 884 O O . ARG A 1 112 ? 10.235 -8.859 -12.292 1.00 92.38 112 ARG A O 1
ATOM 891 N N . PHE A 1 113 ? 10.205 -8.088 -10.176 1.00 92.31 113 PHE A N 1
ATOM 892 C CA . PHE A 1 113 ? 11.417 -7.275 -10.208 1.00 92.31 113 PHE A CA 1
ATOM 893 C C . PHE A 1 113 ? 12.316 -7.637 -9.009 1.00 92.31 113 PHE A C 1
ATOM 895 O O . PHE A 1 113 ? 12.365 -6.891 -8.034 1.00 92.31 113 PHE A O 1
ATOM 902 N N . PRO A 1 114 ? 13.042 -8.774 -9.049 1.00 87.81 114 PRO A N 1
ATOM 903 C CA . PRO A 1 114 ? 13.832 -9.260 -7.906 1.00 87.81 114 PRO A CA 1
ATOM 904 C C . PRO A 1 114 ? 15.052 -8.398 -7.546 1.00 87.81 114 PRO A C 1
ATOM 906 O O . PRO A 1 114 ? 15.748 -8.694 -6.580 1.00 87.81 114 PRO A O 1
ATOM 909 N N . THR A 1 115 ? 15.349 -7.384 -8.361 1.00 89.31 115 THR A N 1
ATOM 910 C CA . THR A 1 115 ? 16.471 -6.443 -8.228 1.00 89.31 115 THR A CA 1
ATOM 911 C C . THR A 1 115 ? 16.018 -5.013 -7.913 1.00 89.31 115 THR A C 1
ATOM 913 O O . THR A 1 115 ? 16.832 -4.095 -8.020 1.00 89.31 115 THR A O 1
ATOM 916 N N . ALA A 1 116 ? 14.727 -4.816 -7.622 1.00 83.12 116 ALA A N 1
ATOM 917 C CA . ALA A 1 116 ? 14.178 -3.545 -7.151 1.00 83.12 116 ALA A CA 1
ATOM 918 C C . ALA A 1 116 ? 14.637 -3.253 -5.711 1.00 83.12 116 ALA A C 1
ATOM 920 O O . ALA A 1 116 ? 14.653 -4.208 -4.905 1.00 83.12 116 ALA A O 1
#

pLDDT: mean 72.35, std 22.61, range [34.69, 97.88]

Sequence (116 aa):
MTAEFTDAHRATRLDAASYEVTEAHHILRLRPADPITPPTLNTPERAPVGQHDSDVLQARRFIELLDDELAELQSQATALRRRAQHGTDKHLGTLATRMNEVQAMRDALHRRFPTA

Foldseek 3Di:
DDDDDDDDDDDDDDDDDDDDPPPPPPPPPDDPDDDPDPDDPDDDDPPPPVVLVVLLVVLVVLLVVLVVVLVVLVVVLVVVVVVPPDDDDVVNVVSVVVSVVSVVSNVVSCVVRVPD

Secondary structure (DSSP, 8-state):
------------------------------PPPPP-PPPP--S-----HHHHHHHHHHHHHHHHHHHHHHHHHHHHHHHHHHH-TTS--HHHHHHHHHHHHHHHHHHHHHHH-TT-

Organism: NCBI:txid280871

Radius of gyration: 32.52 Å; chains: 1; bounding box: 65×73×68 Å